Protein AF-A0A1Q8G381-F1 (afdb_monomer)

Structure (mmCIF, N/CA/C/O backbone):
data_AF-A0A1Q8G381-F1
#
_entry.id   AF-A0A1Q8G381-F1
#
loop_
_atom_site.group_PDB
_atom_site.id
_atom_site.type_symbol
_atom_site.label_atom_id
_atom_site.label_alt_id
_atom_site.label_comp_id
_atom_site.label_asym_id
_atom_site.label_entity_id
_atom_site.label_seq_id
_atom_site.pdbx_PDB_ins_code
_atom_site.Cartn_x
_atom_site.Cartn_y
_atom_site.Cartn_z
_atom_site.occupancy
_atom_site.B_iso_or_equiv
_atom_site.auth_seq_id
_atom_site.auth_comp_id
_atom_site.auth_asym_id
_atom_site.auth_atom_id
_atom_site.pdbx_PDB_model_num
ATOM 1 N N . MET A 1 1 ? 2.054 8.868 -18.296 1.00 63.72 1 MET A N 1
ATOM 2 C CA . MET A 1 1 ? 3.082 8.962 -17.236 1.00 63.72 1 MET A CA 1
ATOM 3 C C . MET A 1 1 ? 4.187 7.980 -17.575 1.00 63.72 1 MET A C 1
ATOM 5 O O . MET A 1 1 ? 3.873 6.819 -17.817 1.00 63.72 1 MET A O 1
ATOM 9 N N . ASP A 1 2 ? 5.428 8.454 -17.647 1.00 93.00 2 ASP A N 1
ATOM 10 C CA . ASP A 1 2 ? 6.595 7.631 -17.982 1.00 93.00 2 ASP A CA 1
ATOM 11 C C . ASP A 1 2 ? 6.849 6.513 -16.942 1.00 93.00 2 ASP A C 1
ATOM 13 O O . ASP A 1 2 ? 6.493 6.656 -15.768 1.00 93.00 2 ASP A O 1
ATOM 17 N N . GLN A 1 3 ? 7.413 5.376 -17.368 1.00 94.06 3 GLN A N 1
ATOM 18 C CA . GLN A 1 3 ? 7.635 4.212 -16.500 1.00 94.06 3 GLN A CA 1
ATOM 19 C C . GLN A 1 3 ? 8.670 4.496 -15.411 1.00 94.06 3 GLN A C 1
ATOM 21 O O . GLN A 1 3 ? 8.472 4.056 -14.276 1.00 94.06 3 GLN A O 1
ATOM 26 N N . ILE A 1 4 ? 9.713 5.271 -15.724 1.00 93.81 4 ILE A N 1
ATOM 27 C CA . ILE A 1 4 ? 10.730 5.681 -14.748 1.00 93.81 4 ILE A CA 1
ATOM 28 C C . ILE A 1 4 ? 10.059 6.517 -13.658 1.00 93.81 4 ILE A C 1
ATOM 30 O O . ILE A 1 4 ? 10.207 6.227 -12.470 1.00 93.81 4 ILE A O 1
ATOM 34 N N . LEU A 1 5 ? 9.223 7.481 -14.059 1.00 95.50 5 LEU A N 1
ATOM 35 C CA . LEU A 1 5 ? 8.479 8.316 -13.119 1.00 95.50 5 LEU A CA 1
ATOM 36 C C . LEU A 1 5 ? 7.521 7.493 -12.240 1.00 95.50 5 LEU A C 1
ATOM 38 O O . LEU A 1 5 ? 7.465 7.716 -11.033 1.00 95.50 5 LEU A O 1
ATOM 42 N N . LYS A 1 6 ? 6.797 6.513 -12.801 1.00 95.88 6 LYS A N 1
ATOM 43 C CA . LYS A 1 6 ? 5.930 5.616 -12.009 1.00 95.88 6 LYS A CA 1
ATOM 44 C C . LYS A 1 6 ? 6.727 4.822 -10.976 1.00 95.88 6 LYS A C 1
ATOM 46 O O . LYS A 1 6 ? 6.345 4.788 -9.808 1.00 95.88 6 LYS A O 1
ATOM 51 N N . ASN A 1 7 ? 7.838 4.214 -11.392 1.00 95.94 7 ASN A N 1
ATOM 52 C CA . ASN A 1 7 ? 8.712 3.452 -10.499 1.00 95.94 7 ASN A CA 1
ATOM 53 C C . ASN A 1 7 ? 9.250 4.340 -9.373 1.00 95.94 7 ASN A C 1
ATOM 55 O O . ASN A 1 7 ? 9.208 3.950 -8.207 1.00 95.94 7 ASN A O 1
ATOM 59 N N . GLN A 1 8 ? 9.701 5.550 -9.709 1.00 95.81 8 GLN A N 1
ATOM 60 C CA . GLN A 1 8 ? 10.179 6.523 -8.734 1.00 95.81 8 GLN A CA 1
ATOM 61 C C . GLN A 1 8 ? 9.092 6.875 -7.710 1.00 95.81 8 GLN A C 1
ATOM 63 O O . GLN A 1 8 ? 9.317 6.723 -6.510 1.00 95.81 8 GLN A O 1
ATOM 68 N N . ARG A 1 9 ? 7.899 7.280 -8.166 1.00 96.69 9 ARG A N 1
ATOM 69 C CA . ARG A 1 9 ? 6.793 7.663 -7.272 1.00 96.69 9 ARG A CA 1
ATOM 70 C C . ARG A 1 9 ? 6.339 6.518 -6.379 1.00 96.69 9 ARG A C 1
ATOM 72 O O . ARG A 1 9 ? 6.123 6.727 -5.190 1.00 96.69 9 ARG A O 1
ATOM 79 N N . PHE A 1 10 ? 6.253 5.307 -6.925 1.00 96.81 10 PHE A N 1
ATOM 80 C CA . PHE A 1 10 ? 5.933 4.122 -6.138 1.00 96.81 10 PHE A CA 1
ATOM 81 C C . PHE A 1 10 ? 6.981 3.876 -5.041 1.00 96.81 10 PHE A C 1
ATOM 83 O O . PHE A 1 10 ? 6.625 3.732 -3.874 1.00 96.81 10 PHE A O 1
ATOM 90 N N . ARG A 1 11 ? 8.277 3.884 -5.387 1.00 96.19 11 ARG A N 1
ATOM 91 C CA . ARG A 1 11 ? 9.374 3.674 -4.424 1.00 96.19 11 ARG A CA 1
ATOM 92 C C . ARG A 1 11 ? 9.390 4.738 -3.324 1.00 96.19 11 ARG A C 1
ATOM 94 O O . ARG A 1 11 ? 9.593 4.388 -2.166 1.00 96.19 11 ARG A O 1
ATOM 101 N N . GLU A 1 12 ? 9.173 6.008 -3.664 1.00 96.38 12 GLU A N 1
ATOM 102 C CA . GLU A 1 12 ? 9.100 7.116 -2.698 1.00 96.38 12 GLU A CA 1
ATOM 103 C C . GLU A 1 12 ? 7.989 6.887 -1.663 1.00 96.38 12 GLU A C 1
ATOM 105 O O . GLU A 1 12 ? 8.247 6.945 -0.458 1.00 96.38 12 GLU A O 1
ATOM 110 N N . SER A 1 13 ? 6.773 6.565 -2.116 1.00 96.50 13 SER A N 1
ATOM 111 C CA . SER A 1 13 ? 5.643 6.305 -1.219 1.00 96.50 13 SER A CA 1
ATOM 112 C C . SER A 1 13 ? 5.855 5.062 -0.361 1.00 96.50 13 SER A C 1
ATO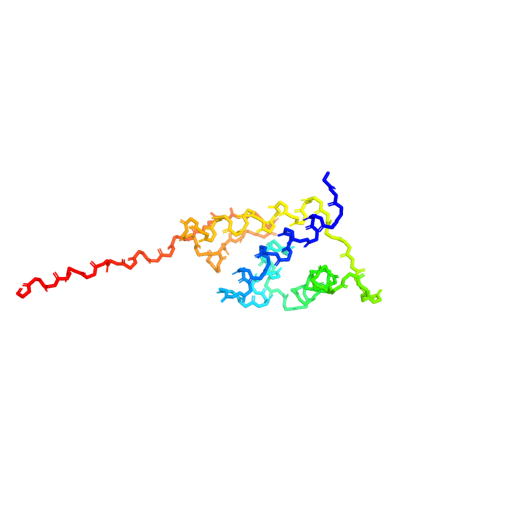M 114 O O . SER A 1 13 ? 5.628 5.105 0.847 1.00 96.50 13 SER A O 1
ATOM 116 N N . MET A 1 14 ? 6.346 3.973 -0.953 1.00 95.50 14 MET A N 1
ATOM 117 C CA . MET A 1 14 ? 6.595 2.729 -0.223 1.00 95.50 14 MET A CA 1
ATOM 118 C C . MET A 1 14 ? 7.696 2.881 0.827 1.00 95.50 14 MET A C 1
ATOM 120 O O . MET A 1 14 ? 7.519 2.407 1.942 1.00 95.50 14 MET A O 1
ATOM 124 N N . ARG A 1 15 ? 8.785 3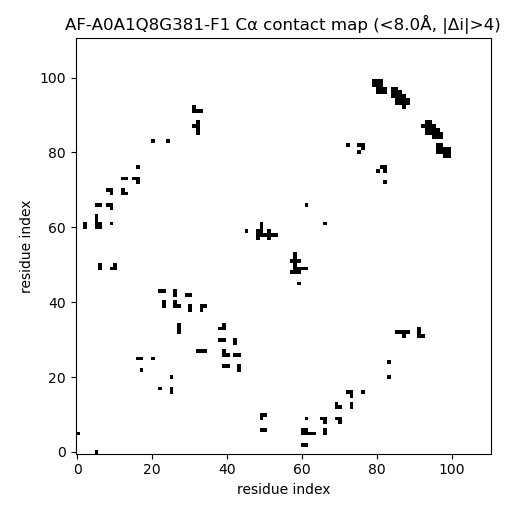.608 0.531 1.00 94.38 15 ARG A N 1
ATOM 125 C CA . ARG A 1 15 ? 9.839 3.902 1.521 1.00 94.38 15 ARG A CA 1
ATOM 126 C C . ARG A 1 15 ? 9.302 4.682 2.716 1.00 94.38 15 ARG A C 1
ATOM 128 O O . ARG A 1 15 ? 9.657 4.364 3.844 1.00 94.38 15 ARG A O 1
ATOM 135 N N . ALA A 1 16 ? 8.449 5.679 2.481 1.00 93.50 16 ALA A N 1
ATOM 136 C CA . ALA A 1 16 ? 7.832 6.438 3.568 1.00 93.50 16 ALA A CA 1
ATOM 137 C C . ALA A 1 16 ? 6.926 5.554 4.445 1.00 93.50 16 ALA A C 1
ATOM 139 O O . ALA A 1 16 ? 6.914 5.695 5.664 1.00 93.50 16 ALA A O 1
ATOM 140 N N . LEU A 1 17 ? 6.193 4.619 3.834 1.00 94.25 17 LEU A N 1
ATOM 141 C CA . LEU A 1 17 ? 5.325 3.684 4.553 1.00 94.25 17 LEU A CA 1
ATOM 142 C C . LEU A 1 17 ? 6.127 2.619 5.318 1.00 94.25 17 LEU A C 1
ATOM 144 O O . LEU A 1 17 ? 5.838 2.383 6.487 1.00 94.25 17 LEU A O 1
ATOM 148 N N . ASP A 1 18 ? 7.163 2.035 4.712 1.00 92.44 18 ASP A N 1
ATOM 149 C CA . ASP A 1 18 ? 8.033 1.028 5.344 1.00 92.44 18 ASP A CA 1
ATOM 150 C C . ASP A 1 18 ? 8.849 1.605 6.526 1.00 92.44 18 ASP A C 1
ATOM 152 O O . ASP A 1 18 ? 9.307 0.853 7.383 1.00 92.44 18 ASP A O 1
ATOM 156 N N . GLN A 1 19 ? 9.028 2.931 6.610 1.00 92.12 19 GLN A N 1
ATOM 157 C CA . GLN A 1 19 ? 9.622 3.589 7.787 1.00 92.12 19 GLN A CA 1
ATOM 158 C C . GLN A 1 19 ? 8.679 3.623 8.996 1.00 92.12 19 GLN A C 1
ATOM 160 O O . GLN A 1 19 ? 9.143 3.673 10.134 1.00 92.12 19 GLN A O 1
ATOM 165 N N . ALA A 1 20 ? 7.367 3.632 8.757 1.00 90.75 20 ALA A N 1
ATOM 166 C CA . ALA A 1 20 ? 6.352 3.763 9.799 1.00 90.75 20 ALA A CA 1
ATOM 167 C C . ALA A 1 20 ? 5.670 2.434 10.148 1.00 90.75 20 ALA A C 1
ATOM 169 O O . ALA A 1 20 ? 5.137 2.291 11.247 1.00 90.75 20 ALA A O 1
ATOM 170 N N . TYR A 1 21 ? 5.672 1.473 9.225 1.00 93.31 21 TYR A N 1
ATOM 171 C CA . TYR A 1 21 ? 4.907 0.239 9.336 1.00 93.31 21 TYR A CA 1
ATOM 172 C C . TYR A 1 21 ? 5.751 -0.978 8.999 1.00 93.31 21 TYR A C 1
ATOM 174 O O . TYR A 1 21 ? 6.673 -0.930 8.187 1.00 93.31 21 TYR A O 1
ATOM 182 N N . SER A 1 22 ? 5.397 -2.110 9.610 1.00 90.56 22 SER A N 1
ATOM 183 C CA . SER A 1 22 ? 6.084 -3.354 9.307 1.00 90.56 22 SER A CA 1
ATOM 184 C C . SER A 1 22 ? 5.801 -3.803 7.866 1.00 90.56 22 SER A C 1
ATOM 186 O O . SER A 1 22 ? 4.703 -3.604 7.338 1.00 90.56 22 SER A O 1
ATOM 188 N N . PRO A 1 23 ? 6.744 -4.534 7.260 1.00 86.31 23 PRO A N 1
ATOM 189 C CA . PRO A 1 23 ? 6.547 -5.249 6.014 1.00 86.31 23 PRO A CA 1
ATOM 190 C C . PRO A 1 23 ? 5.217 -6.009 5.843 1.00 86.31 23 PRO A C 1
ATOM 192 O O . PRO A 1 23 ? 4.629 -6.040 4.756 1.00 86.31 23 PRO A O 1
ATOM 195 N N . PHE A 1 24 ? 4.754 -6.672 6.900 1.00 86.31 24 PHE A N 1
ATOM 196 C CA . PHE A 1 24 ? 3.519 -7.452 6.853 1.00 86.31 24 PHE A CA 1
ATOM 197 C C . PHE A 1 24 ? 2.279 -6.570 6.919 1.00 86.31 24 PHE A C 1
ATOM 199 O O . PHE A 1 24 ? 1.267 -6.922 6.318 1.00 86.31 24 PHE A O 1
ATOM 206 N N . GLU A 1 25 ? 2.380 -5.425 7.586 1.00 89.75 25 GLU A N 1
ATOM 207 C CA . GLU A 1 25 ? 1.297 -4.453 7.681 1.00 89.75 25 GLU A CA 1
ATOM 208 C C . GLU A 1 25 ? 1.050 -3.783 6.332 1.00 89.75 25 GLU A C 1
ATOM 210 O O . GLU A 1 25 ? -0.068 -3.761 5.832 1.00 89.75 25 GLU A O 1
ATOM 215 N N . VAL A 1 26 ? 2.124 -3.379 5.654 1.00 89.44 26 VAL A N 1
ATOM 216 C CA . VAL A 1 26 ? 2.031 -2.859 4.289 1.00 89.44 26 VAL A CA 1
ATOM 217 C C . VAL A 1 26 ? 1.370 -3.883 3.360 1.00 89.44 26 VAL A C 1
ATOM 219 O O . VAL A 1 26 ? 0.473 -3.542 2.595 1.00 89.44 26 VAL A O 1
ATOM 222 N N . ALA A 1 27 ? 1.760 -5.160 3.444 1.00 89.12 27 ALA A N 1
ATOM 223 C CA . ALA A 1 27 ? 1.173 -6.215 2.615 1.00 89.12 27 ALA A CA 1
ATOM 224 C C . ALA A 1 27 ? -0.311 -6.483 2.927 1.00 89.12 27 ALA A C 1
ATOM 226 O O . ALA A 1 27 ? -1.054 -6.843 2.014 1.00 89.12 27 ALA A O 1
ATOM 227 N N . ARG A 1 28 ? -0.742 -6.298 4.182 1.00 90.81 28 ARG A N 1
ATOM 228 C CA . ARG A 1 28 ? -2.139 -6.465 4.612 1.00 90.81 28 ARG A CA 1
ATOM 229 C C . ARG A 1 28 ? -3.069 -5.512 3.863 1.00 90.81 28 ARG A C 1
ATOM 231 O O . ARG A 1 28 ? -4.112 -5.952 3.388 1.00 90.81 28 ARG A O 1
ATOM 238 N N . TRP A 1 29 ? -2.688 -4.247 3.679 1.00 90.56 29 TRP A N 1
ATOM 239 C CA . TRP A 1 29 ? -3.539 -3.267 2.983 1.00 90.56 29 TRP A CA 1
ATOM 240 C C . TRP A 1 29 ? -3.772 -3.637 1.515 1.00 90.56 29 TRP A C 1
ATOM 242 O O . TRP A 1 29 ? -4.883 -3.528 1.007 1.00 90.56 29 TRP A O 1
ATOM 252 N N . PHE A 1 30 ? -2.737 -4.150 0.843 1.00 87.31 30 PHE A N 1
ATOM 253 C CA . PHE A 1 30 ? -2.833 -4.627 -0.543 1.00 87.31 30 PHE A CA 1
ATOM 254 C C . PHE A 1 30 ? -3.453 -6.027 -0.666 1.00 87.31 30 PHE A C 1
ATOM 256 O O . PHE A 1 30 ? -3.634 -6.520 -1.777 1.00 87.31 30 PHE A O 1
ATOM 263 N N . CYS A 1 31 ? -3.770 -6.668 0.460 1.00 89.75 31 CYS A N 1
ATOM 264 C CA . CYS A 1 31 ? -4.483 -7.938 0.540 1.00 89.75 31 CYS A CA 1
ATOM 265 C C . CYS A 1 31 ? -5.845 -7.775 1.234 1.00 89.75 31 CYS A C 1
ATOM 267 O O . CYS A 1 31 ? -6.351 -8.733 1.809 1.00 89.75 31 CYS A O 1
ATOM 269 N N . LEU A 1 32 ? -6.412 -6.562 1.202 1.00 89.19 32 LEU A N 1
ATOM 270 C CA . LEU A 1 32 ? -7.750 -6.246 1.712 1.00 89.19 32 LEU A CA 1
ATOM 271 C C . LEU A 1 32 ? -7.980 -6.647 3.180 1.00 89.19 32 LEU A C 1
ATOM 273 O O . LEU A 1 32 ? -9.058 -7.098 3.545 1.00 89.19 32 LEU A O 1
ATOM 277 N N . GLY A 1 33 ? -6.958 -6.506 4.026 1.00 86.81 33 GLY A N 1
ATOM 278 C CA . GLY A 1 33 ? -7.078 -6.819 5.451 1.00 86.81 33 GLY A CA 1
ATOM 279 C C . GLY A 1 33 ? -6.777 -8.268 5.827 1.00 86.81 33 GLY A C 1
ATOM 280 O O . GLY A 1 33 ? -6.775 -8.572 7.014 1.00 86.81 33 GLY A O 1
ATOM 281 N N . GLU A 1 34 ? -6.460 -9.135 4.861 1.00 86.88 34 GLU A N 1
ATOM 282 C CA . GLU A 1 34 ? -6.174 -10.553 5.102 1.00 86.88 34 GLU A CA 1
ATOM 283 C C . GLU A 1 34 ? -5.079 -10.769 6.166 1.00 8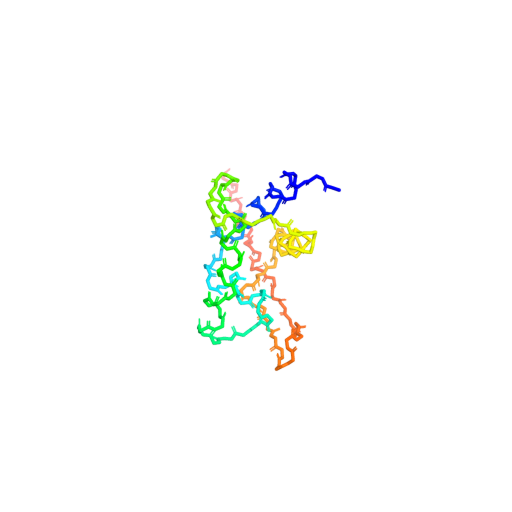6.88 34 GLU A C 1
ATOM 285 O O . GLU A 1 34 ? -3.934 -10.312 6.037 1.00 86.88 34 GLU A O 1
ATOM 290 N N . GLU A 1 35 ? -5.429 -11.526 7.206 1.00 83.62 35 GLU A N 1
ATOM 291 C CA . GLU A 1 35 ? -4.568 -11.834 8.351 1.00 83.62 35 GLU A CA 1
ATOM 292 C C . GLU A 1 35 ? -3.668 -13.050 8.091 1.00 83.62 35 GLU A C 1
ATOM 294 O O . GLU A 1 35 ? -2.610 -13.199 8.717 1.00 83.62 35 GLU A O 1
ATOM 299 N N . SER A 1 36 ? -4.017 -13.907 7.126 1.00 88.75 36 SER A N 1
ATOM 300 C CA . SER A 1 36 ? -3.227 -15.078 6.758 1.00 88.75 36 SER A CA 1
ATOM 301 C C . SER A 1 36 ? -1.797 -14.693 6.389 1.00 88.75 36 SER A C 1
ATOM 303 O O . SER A 1 36 ? -1.510 -14.050 5.373 1.00 88.75 36 SER A O 1
ATOM 305 N N . THR A 1 37 ? -0.848 -15.155 7.205 1.00 85.62 37 THR A N 1
ATOM 306 C CA . THR A 1 37 ? 0.588 -14.955 6.982 1.00 85.62 37 THR A CA 1
ATOM 307 C C . THR A 1 37 ? 1.025 -15.455 5.603 1.00 85.62 37 THR A C 1
ATOM 309 O O . THR A 1 37 ? 1.899 -14.858 4.973 1.00 85.62 37 THR A O 1
ATOM 312 N N . VAL A 1 38 ? 0.411 -16.533 5.103 1.00 88.75 38 VAL A N 1
ATOM 313 C CA . VAL A 1 38 ? 0.717 -17.093 3.778 1.00 88.75 38 VAL A CA 1
ATOM 314 C C . VAL A 1 38 ? 0.321 -16.114 2.675 1.00 88.75 38 VAL A C 1
ATOM 316 O O . VAL A 1 38 ? 1.119 -15.858 1.771 1.00 88.75 38 VAL A O 1
ATOM 319 N N . MET A 1 39 ? -0.872 -15.528 2.768 1.00 87.19 39 MET A N 1
ATOM 320 C CA . MET A 1 39 ? -1.367 -14.568 1.782 1.00 87.19 39 MET A CA 1
ATOM 321 C C . MET A 1 39 ? -0.565 -13.269 1.819 1.00 87.19 3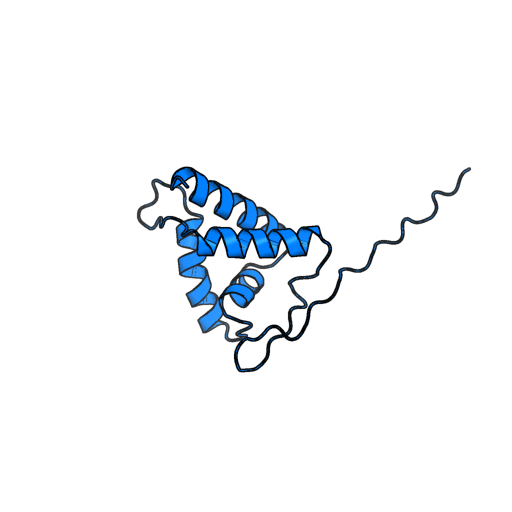9 MET A C 1
ATOM 323 O O . MET A 1 39 ? -0.073 -12.832 0.779 1.00 87.19 39 MET A O 1
ATOM 327 N N . ARG A 1 40 ? -0.280 -12.727 3.010 1.00 88.19 40 ARG A N 1
ATOM 328 C CA . ARG A 1 40 ? 0.569 -11.530 3.158 1.00 88.19 40 ARG A CA 1
ATOM 329 C C . ARG A 1 40 ? 1.968 -11.725 2.564 1.00 88.19 40 ARG A C 1
ATOM 331 O O . ARG A 1 40 ? 2.482 -10.835 1.883 1.00 88.19 40 ARG A O 1
ATOM 338 N N . ARG A 1 41 ? 2.577 -12.906 2.741 1.00 87.50 41 ARG A N 1
ATOM 339 C CA . ARG A 1 41 ? 3.862 -13.252 2.096 1.00 87.50 41 ARG A CA 1
ATOM 340 C C . ARG A 1 41 ? 3.751 -13.278 0.572 1.00 87.50 41 ARG A C 1
ATOM 342 O O . ARG A 1 41 ? 4.631 -12.744 -0.103 1.00 87.50 41 ARG A O 1
ATOM 349 N N . ARG A 1 42 ? 2.680 -13.868 0.029 1.00 88.81 42 ARG A N 1
ATOM 350 C CA . ARG A 1 42 ? 2.431 -13.914 -1.422 1.00 88.81 42 ARG A CA 1
ATOM 351 C C . ARG A 1 42 ? 2.252 -12.514 -2.005 1.00 88.81 42 ARG A C 1
ATOM 353 O O . ARG A 1 42 ? 2.889 -12.215 -3.009 1.00 88.81 42 ARG A O 1
ATOM 360 N N . THR A 1 43 ? 1.487 -11.646 -1.345 1.00 89.38 43 THR A N 1
ATOM 361 C CA . THR A 1 43 ? 1.259 -10.251 -1.764 1.00 89.38 43 THR A CA 1
ATOM 362 C C . THR A 1 43 ? 2.534 -9.411 -1.714 1.00 89.38 43 THR A C 1
ATOM 364 O O . THR A 1 43 ? 2.756 -8.547 -2.564 1.00 89.38 43 THR A O 1
ATOM 367 N N . ARG A 1 44 ? 3.442 -9.700 -0.775 1.00 90.06 44 ARG A N 1
ATOM 368 C CA . ARG A 1 44 ? 4.705 -8.965 -0.665 1.00 90.06 44 ARG A CA 1
ATOM 369 C C . ARG A 1 44 ? 5.670 -9.222 -1.824 1.00 90.06 44 ARG A C 1
ATOM 371 O O . ARG A 1 44 ? 6.423 -8.325 -2.188 1.00 90.06 44 ARG A O 1
ATOM 378 N N . GLY A 1 45 ? 5.636 -10.402 -2.444 1.00 91.94 45 GLY A N 1
ATOM 379 C CA . GLY A 1 45 ? 6.496 -10.727 -3.589 1.00 91.94 45 GLY A CA 1
ATOM 380 C C . GLY A 1 45 ? 6.360 -9.728 -4.753 1.00 91.94 45 GLY A C 1
ATOM 381 O O . GLY A 1 45 ? 7.357 -9.117 -5.143 1.00 91.94 45 GLY A O 1
ATOM 382 N N . PRO A 1 46 ? 5.145 -9.512 -5.292 1.00 92.25 46 PRO A N 1
ATOM 383 C CA . PRO A 1 46 ? 4.879 -8.500 -6.313 1.00 92.25 46 PRO A CA 1
ATOM 384 C C . PRO A 1 46 ? 5.263 -7.073 -5.910 1.00 92.25 46 PRO A C 1
ATOM 386 O O . PRO A 1 46 ? 5.752 -6.330 -6.759 1.00 92.25 46 PRO A O 1
ATOM 389 N N . ILE A 1 47 ? 5.076 -6.692 -4.640 1.00 93.00 47 ILE A N 1
ATOM 390 C CA . ILE A 1 47 ? 5.497 -5.379 -4.123 1.00 93.00 47 ILE A CA 1
ATOM 391 C C . ILE A 1 47 ? 7.024 -5.260 -4.192 1.00 93.00 47 ILE A C 1
ATOM 393 O O . ILE A 1 47 ? 7.544 -4.331 -4.805 1.00 93.00 47 ILE A O 1
ATOM 397 N N . ASN A 1 48 ? 7.750 -6.240 -3.649 1.00 93.75 48 ASN A N 1
ATOM 398 C CA . ASN A 1 48 ? 9.213 -6.236 -3.613 1.00 93.75 48 ASN A CA 1
ATOM 399 C C . ASN A 1 48 ? 9.835 -6.162 -5.014 1.00 93.75 48 ASN A C 1
ATOM 401 O O . ASN A 1 48 ? 10.787 -5.415 -5.221 1.00 93.75 48 ASN A O 1
ATOM 405 N N . ARG A 1 49 ? 9.264 -6.869 -5.998 1.00 95.56 49 ARG A N 1
ATOM 406 C CA . ARG A 1 49 ? 9.744 -6.830 -7.392 1.00 95.56 49 ARG A CA 1
ATOM 407 C C . ARG A 1 49 ? 9.695 -5.432 -8.015 1.00 95.56 49 ARG A C 1
ATOM 409 O O . ARG A 1 49 ? 10.497 -5.140 -8.896 1.00 95.56 49 ARG A O 1
ATOM 416 N N . LYS A 1 50 ? 8.795 -4.563 -7.545 1.00 95.06 50 LYS A N 1
ATOM 417 C CA . LYS A 1 50 ? 8.691 -3.156 -7.974 1.00 95.06 50 LYS A CA 1
ATOM 418 C C . LYS A 1 50 ? 9.663 -2.234 -7.239 1.00 95.06 50 LYS A C 1
ATOM 420 O O . LYS A 1 50 ? 9.982 -1.149 -7.723 1.00 95.06 50 LYS A O 1
ATOM 425 N N . LEU A 1 51 ? 10.153 -2.669 -6.080 1.00 94.31 51 LEU A N 1
ATOM 426 C CA . LEU A 1 51 ? 11.127 -1.933 -5.276 1.00 94.31 51 LEU A CA 1
ATOM 427 C C . LEU A 1 51 ? 12.574 -2.206 -5.694 1.00 94.31 51 LEU A C 1
ATOM 429 O O . LEU A 1 51 ? 13.435 -1.376 -5.411 1.00 94.31 51 LEU A O 1
ATOM 433 N N . TYR A 1 52 ? 12.841 -3.315 -6.390 1.00 94.06 52 TYR A N 1
ATOM 434 C CA . TYR A 1 52 ? 14.161 -3.596 -6.956 1.00 94.06 52 TYR A CA 1
ATOM 435 C C . TYR A 1 52 ? 14.618 -2.504 -7.920 1.00 94.06 52 TYR A C 1
ATOM 437 O O . TYR A 1 52 ? 13.793 -1.869 -8.586 1.00 94.06 52 TYR A O 1
ATOM 445 N N . GLU A 1 53 ? 15.935 -2.325 -8.011 1.00 91.56 53 GLU A N 1
ATOM 446 C CA . GLU A 1 53 ? 16.580 -1.463 -9.001 1.00 91.56 53 GLU A CA 1
ATOM 447 C C . GLU A 1 53 ? 16.199 -1.881 -10.425 1.00 91.56 53 GLU A C 1
ATOM 449 O O . GLU A 1 53 ? 15.954 -3.060 -10.690 1.00 91.56 53 GLU A O 1
ATOM 454 N N . ASP A 1 54 ? 16.152 -0.918 -11.348 1.00 87.88 54 ASP A N 1
ATOM 455 C CA . ASP A 1 54 ? 15.615 -1.139 -12.697 1.00 87.88 54 ASP A CA 1
ATOM 456 C C . ASP A 1 54 ? 16.425 -2.177 -13.510 1.00 87.88 54 ASP A C 1
ATOM 458 O O . ASP A 1 54 ? 15.880 -2.805 -14.414 1.00 87.88 54 ASP A O 1
ATOM 462 N N . GLY A 1 55 ? 17.695 -2.423 -13.157 1.00 89.25 55 GLY A N 1
ATOM 463 C CA . GLY A 1 55 ? 18.550 -3.446 -13.778 1.00 89.25 55 GLY A CA 1
ATOM 464 C C . GLY A 1 55 ? 18.426 -4.861 -13.192 1.00 89.25 55 GLY A C 1
ATOM 465 O O . GLY A 1 55 ? 19.062 -5.790 -13.689 1.00 89.25 55 GLY A O 1
ATOM 466 N N . HIS A 1 56 ? 17.641 -5.062 -12.131 1.00 94.94 56 HIS A N 1
ATOM 467 C CA . HIS A 1 56 ? 17.516 -6.372 -11.490 1.00 94.94 56 HIS A CA 1
ATOM 468 C C . HIS A 1 56 ? 16.679 -7.340 -12.348 1.00 94.94 56 HIS A C 1
ATOM 470 O O . HIS A 1 56 ? 15.602 -6.982 -12.820 1.00 94.94 56 HIS A O 1
ATOM 476 N N . LYS A 1 57 ? 17.102 -8.607 -12.484 1.00 94.75 57 LYS A N 1
ATOM 477 C CA . LYS A 1 57 ? 16.427 -9.619 -13.338 1.00 94.75 57 LYS A CA 1
ATOM 478 C C . LYS A 1 57 ? 14.932 -9.808 -13.029 1.00 94.75 57 LYS A C 1
ATOM 480 O O . LYS A 1 57 ? 14.110 -10.037 -13.914 1.00 94.75 57 LYS A O 1
ATOM 485 N N . ASP A 1 58 ? 14.584 -9.690 -11.750 1.00 94.69 58 ASP A N 1
ATOM 486 C CA . ASP A 1 58 ? 13.215 -9.852 -11.253 1.00 94.69 58 ASP A CA 1
ATOM 487 C C . ASP A 1 58 ? 12.467 -8.520 -11.109 1.00 94.69 58 ASP A C 1
ATOM 489 O O . ASP A 1 58 ? 11.358 -8.504 -10.570 1.00 94.69 58 ASP A O 1
ATOM 493 N N . HIS A 1 59 ? 13.052 -7.404 -11.566 1.00 95.56 59 HIS A N 1
ATOM 494 C CA . HIS A 1 59 ? 12.396 -6.102 -11.540 1.00 95.56 59 HIS A CA 1
ATOM 495 C C . HIS A 1 59 ? 11.084 -6.150 -12.331 1.00 95.56 59 HIS A C 1
ATOM 497 O O . HIS A 1 59 ? 10.969 -6.777 -13.393 1.00 95.56 59 HIS A O 1
ATOM 503 N N . ARG A 1 60 ? 10.062 -5.491 -11.792 1.00 95.81 60 ARG A N 1
ATOM 504 C CA . ARG A 1 60 ? 8.775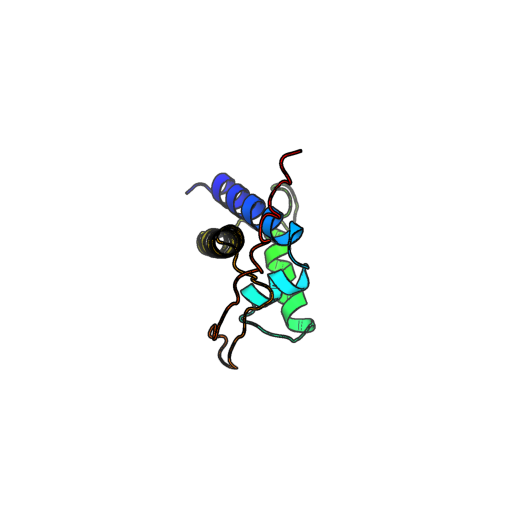 -5.281 -12.453 1.00 95.81 60 ARG A CA 1
ATOM 505 C C . ARG 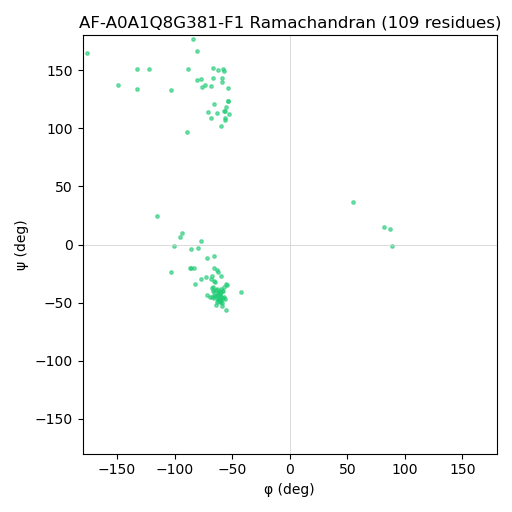A 1 60 ? 8.383 -3.820 -12.304 1.00 95.81 60 ARG A C 1
ATOM 507 O O . ARG A 1 60 ? 8.444 -3.279 -11.209 1.00 95.81 60 ARG A O 1
ATOM 514 N N . GLY A 1 61 ? 7.943 -3.199 -13.394 1.00 95.56 61 GLY A N 1
ATOM 515 C CA . GLY A 1 61 ? 7.494 -1.812 -13.358 1.00 95.56 61 GLY A CA 1
ATOM 516 C C . GLY A 1 61 ? 6.214 -1.636 -12.537 1.00 95.56 61 GLY A C 1
ATOM 517 O O . GLY A 1 61 ? 5.313 -2.477 -12.583 1.00 95.56 61 GLY A O 1
ATOM 518 N N . ALA A 1 62 ? 6.113 -0.523 -11.812 1.00 96.25 62 ALA A N 1
ATOM 519 C CA . ALA A 1 62 ? 4.878 -0.125 -11.150 1.00 96.25 62 ALA A CA 1
ATOM 520 C C . ALA A 1 62 ? 3.807 0.259 -12.186 1.00 96.25 62 ALA A C 1
ATOM 522 O O . ALA A 1 62 ? 4.067 0.971 -13.169 1.00 96.25 62 ALA A O 1
ATOM 523 N N . THR A 1 63 ? 2.584 -0.207 -11.959 1.00 95.94 63 THR A N 1
ATOM 524 C CA . THR A 1 63 ? 1.401 0.216 -12.714 1.00 95.94 63 THR A CA 1
ATOM 525 C C . THR A 1 63 ? 0.883 1.554 -12.186 1.00 95.94 63 THR A C 1
ATOM 527 O O . THR A 1 63 ? 1.263 2.003 -11.107 1.00 95.94 63 THR A O 1
ATOM 530 N N . THR A 1 64 ? -0.014 2.204 -12.930 1.00 96.19 64 THR A N 1
ATOM 531 C CA . THR A 1 64 ? -0.668 3.432 -12.450 1.00 96.19 64 THR A CA 1
ATOM 532 C C . THR A 1 64 ? -1.446 3.190 -11.155 1.00 96.19 64 THR A C 1
ATOM 534 O O . THR A 1 64 ? -1.383 4.016 -10.249 1.00 96.19 64 THR A O 1
ATOM 537 N N . ASN A 1 65 ? -2.111 2.038 -11.028 1.00 94.62 65 ASN A N 1
ATOM 538 C CA . ASN A 1 65 ? -2.864 1.691 -9.823 1.00 94.62 65 ASN A CA 1
ATOM 539 C C . ASN A 1 65 ? -1.945 1.494 -8.616 1.00 94.62 65 ASN A C 1
ATOM 541 O O . ASN A 1 65 ? -2.261 1.979 -7.537 1.00 94.62 65 ASN A O 1
ATOM 545 N N . ASP A 1 66 ? -0.782 0.865 -8.802 1.00 94.75 66 ASP A N 1
ATOM 546 C CA . ASP A 1 66 ? 0.203 0.718 -7.724 1.00 94.75 66 ASP 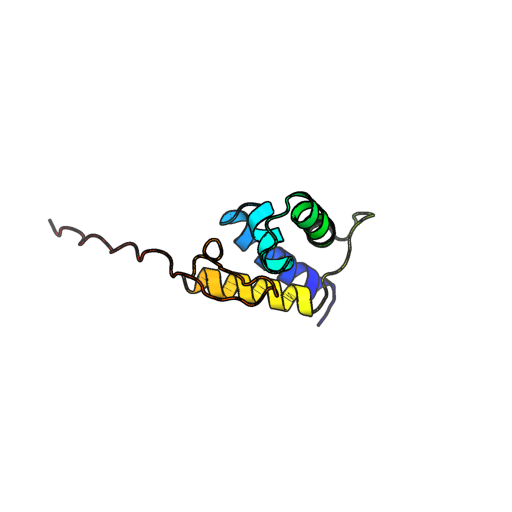A CA 1
ATOM 547 C C . ASP A 1 66 ? 0.629 2.077 -7.164 1.00 94.75 66 ASP A C 1
ATOM 549 O O . ASP A 1 66 ? 0.670 2.271 -5.949 1.00 94.75 66 ASP A O 1
ATOM 553 N N . VAL A 1 67 ? 0.925 3.022 -8.062 1.00 96.25 67 VAL A N 1
ATOM 554 C CA . VAL A 1 67 ? 1.325 4.384 -7.696 1.00 96.25 67 VAL A CA 1
ATOM 555 C C . VAL A 1 67 ? 0.192 5.087 -6.954 1.00 96.25 67 VAL A C 1
ATOM 557 O O . VAL A 1 67 ? 0.425 5.620 -5.873 1.00 96.25 67 VAL A O 1
ATOM 560 N N . LEU A 1 68 ? -1.031 5.046 -7.492 1.00 95.88 68 LEU A N 1
ATOM 561 C CA . LEU A 1 68 ? -2.196 5.678 -6.870 1.00 95.88 68 LEU A CA 1
ATOM 562 C C . LEU A 1 68 ? -2.468 5.112 -5.473 1.00 95.88 68 LEU A C 1
ATOM 564 O O . LEU A 1 68 ? -2.601 5.880 -4.523 1.00 95.88 68 LEU A O 1
ATOM 568 N N . CYS A 1 69 ? -2.499 3.788 -5.319 1.00 94.12 69 CYS A N 1
ATOM 569 C CA . CYS A 1 69 ? -2.739 3.151 -4.027 1.00 94.12 69 CYS A CA 1
ATOM 570 C C . CYS A 1 69 ? -1.640 3.497 -3.012 1.00 94.12 69 CYS A C 1
ATOM 572 O O . CYS A 1 69 ? -1.957 3.910 -1.897 1.00 94.12 69 CYS A O 1
ATOM 574 N N . ALA A 1 70 ? -0.360 3.399 -3.387 1.00 95.50 70 ALA A N 1
ATOM 575 C CA . ALA A 1 70 ? 0.745 3.736 -2.487 1.00 95.50 70 ALA A CA 1
ATOM 576 C C . ALA A 1 70 ? 0.717 5.217 -2.065 1.00 95.50 70 ALA A C 1
ATOM 578 O O . ALA A 1 70 ? 0.897 5.531 -0.887 1.00 95.50 70 ALA A O 1
ATOM 579 N N . GLN A 1 71 ? 0.431 6.128 -3.001 1.00 96.56 71 GLN A N 1
ATOM 580 C CA . GLN A 1 71 ? 0.327 7.560 -2.717 1.00 96.56 71 GLN A CA 1
ATOM 581 C C . GLN A 1 71 ? -0.881 7.900 -1.842 1.00 96.56 71 GLN A C 1
ATOM 583 O O . GLN A 1 71 ? -0.764 8.750 -0.961 1.00 96.56 71 GLN A O 1
ATOM 588 N N . LEU A 1 72 ? -2.022 7.233 -2.030 1.00 95.94 72 LEU A N 1
ATOM 589 C CA . LEU A 1 72 ? -3.201 7.409 -1.177 1.00 95.94 72 LEU A CA 1
ATOM 590 C C . LEU A 1 72 ? -2.939 6.930 0.255 1.00 95.94 72 LEU A C 1
ATOM 592 O O . LEU A 1 72 ? -3.267 7.642 1.204 1.00 95.94 72 LEU A O 1
ATOM 596 N N . MET A 1 73 ? -2.285 5.777 0.421 1.00 95.50 73 MET A N 1
ATOM 597 C CA . MET A 1 73 ? -1.864 5.292 1.741 1.00 95.50 73 MET A CA 1
ATOM 598 C C . MET A 1 73 ? -0.906 6.285 2.409 1.00 95.50 73 MET A C 1
ATOM 600 O O . MET A 1 73 ? -1.130 6.706 3.545 1.00 95.50 73 MET A O 1
ATOM 604 N N . GLN A 1 74 ? 0.114 6.748 1.682 1.00 96.06 74 GLN A N 1
ATOM 605 C CA . GLN A 1 74 ? 1.043 7.763 2.180 1.00 96.06 74 GLN A CA 1
ATOM 606 C C . GLN A 1 74 ? 0.326 9.076 2.533 1.00 96.06 74 GLN A C 1
ATOM 608 O O . GLN A 1 74 ? 0.627 9.689 3.555 1.00 96.06 74 GLN A O 1
ATOM 613 N N . PHE A 1 75 ? -0.643 9.511 1.726 1.00 96.62 75 PHE A N 1
ATOM 614 C CA . PHE A 1 75 ? -1.437 10.706 1.996 1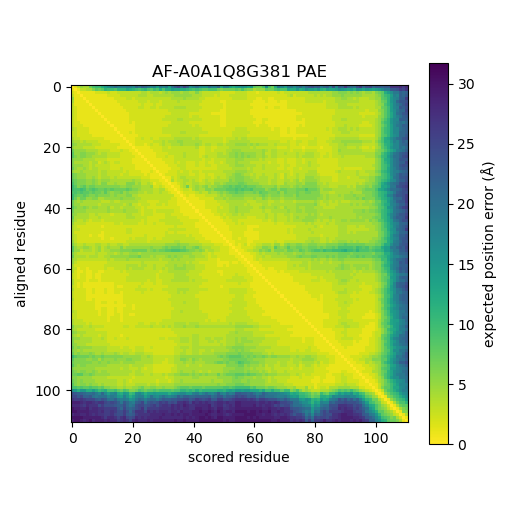.00 96.62 75 PHE A CA 1
ATOM 615 C C . PHE A 1 75 ? -2.222 10.577 3.304 1.00 96.62 75 PHE A C 1
ATOM 617 O O . PHE A 1 75 ? -2.158 11.482 4.137 1.00 96.62 75 PHE A O 1
ATOM 624 N N . LEU A 1 76 ? -2.911 9.454 3.526 1.00 95.50 76 LEU A N 1
ATOM 625 C CA . LEU A 1 76 ? -3.625 9.190 4.779 1.00 95.50 76 LEU A CA 1
ATOM 626 C C . LEU A 1 76 ? -2.663 9.187 5.973 1.00 95.50 76 LEU A C 1
ATOM 628 O O . LEU A 1 76 ? -2.924 9.857 6.977 1.00 95.50 76 LEU A O 1
ATOM 632 N N . HIS A 1 77 ? -1.510 8.528 5.835 1.00 94.94 77 HIS A N 1
ATOM 633 C CA . HIS A 1 77 ? -0.458 8.571 6.845 1.00 94.94 77 HIS A CA 1
ATOM 634 C C . HIS A 1 77 ? -0.023 10.017 7.136 1.00 94.94 77 HIS A C 1
ATOM 636 O O . HIS A 1 77 ? 0.026 10.417 8.297 1.00 94.94 77 HIS A O 1
ATOM 642 N N . ASN A 1 78 ? 0.219 10.840 6.116 1.00 95.06 78 ASN A N 1
ATOM 643 C CA . ASN A 1 78 ? 0.626 12.241 6.277 1.00 95.06 78 ASN A CA 1
ATOM 644 C C . ASN A 1 78 ? -0.480 13.122 6.882 1.00 95.06 78 ASN A C 1
ATOM 646 O O . ASN A 1 78 ? -0.192 14.102 7.564 1.00 95.06 78 ASN A O 1
ATOM 650 N N . LYS A 1 79 ? -1.754 12.763 6.684 1.00 95.44 79 LYS A N 1
ATOM 651 C CA . LYS A 1 79 ? -2.907 13.403 7.340 1.00 95.44 79 LYS A CA 1
ATOM 652 C C . LYS A 1 79 ? -3.097 12.975 8.798 1.00 95.44 79 LYS A C 1
ATOM 654 O O . LYS A 1 79 ? -4.035 13.438 9.446 1.00 95.44 79 LYS A O 1
ATOM 659 N N . GLY A 1 80 ? -2.201 12.141 9.323 1.00 94.75 80 GLY A N 1
ATOM 660 C CA . GLY A 1 80 ? -2.201 11.720 10.718 1.00 94.75 80 GLY A CA 1
ATOM 661 C C . GLY A 1 80 ? -3.071 10.499 10.990 1.00 94.75 80 GLY A C 1
ATOM 662 O O . GLY A 1 80 ? -3.342 10.226 12.154 1.00 94.75 80 GLY A O 1
ATOM 663 N N . TYR A 1 81 ? -3.517 9.768 9.968 1.00 95.62 81 TYR A N 1
ATOM 664 C CA . TYR A 1 81 ? -4.215 8.501 10.181 1.00 95.62 81 TYR A CA 1
ATOM 665 C C . TYR A 1 81 ? -3.236 7.383 10.535 1.00 95.62 81 TYR A C 1
ATOM 667 O O . TYR A 1 81 ? -2.121 7.323 10.015 1.00 95.62 81 TYR A O 1
ATOM 675 N N . ASP A 1 82 ? -3.650 6.496 11.431 1.00 93.88 82 ASP A N 1
ATOM 676 C CA . ASP A 1 82 ? -2.913 5.282 11.742 1.00 93.88 82 ASP A CA 1
ATOM 677 C C . ASP A 1 82 ? -3.352 4.149 10.813 1.00 93.88 82 ASP A C 1
ATOM 679 O O . ASP A 1 82 ? -4.359 3.490 11.063 1.00 93.88 82 ASP A O 1
ATOM 683 N N . LEU A 1 83 ? -2.604 3.911 9.735 1.00 94.31 83 LEU A N 1
ATOM 684 C CA . LEU A 1 83 ? -2.935 2.854 8.776 1.00 94.31 83 LEU A CA 1
ATOM 685 C C . LEU A 1 83 ? -2.919 1.445 9.400 1.00 94.31 83 LEU A C 1
ATOM 687 O O . LEU A 1 83 ? -3.614 0.567 8.905 1.00 94.31 83 LEU A O 1
ATOM 691 N N . GLY A 1 84 ? -2.188 1.230 10.502 1.00 92.62 84 GLY A N 1
ATOM 692 C CA . GLY A 1 84 ? -2.194 -0.051 11.222 1.00 92.62 84 GLY A CA 1
ATOM 693 C C . GLY A 1 84 ? -3.495 -0.313 11.989 1.00 92.62 84 GLY A C 1
ATOM 694 O O . GLY A 1 84 ? -3.745 -1.424 12.437 1.00 92.62 84 GLY A O 1
ATOM 695 N N . SER A 1 85 ? -4.346 0.707 12.126 1.00 93.56 85 SER A N 1
ATOM 696 C CA . SER A 1 85 ? -5.670 0.596 12.745 1.00 93.56 85 SER A CA 1
ATOM 697 C C . SER A 1 85 ? -6.796 0.344 11.738 1.00 93.56 85 SER A C 1
ATOM 699 O O . SER A 1 85 ? -7.964 0.473 12.098 1.00 93.56 85 SER A O 1
ATOM 701 N N . MET A 1 86 ? -6.463 0.050 10.475 1.00 94.38 86 MET A N 1
ATOM 702 C CA . MET A 1 86 ? -7.461 -0.267 9.458 1.00 94.38 86 MET A CA 1
ATOM 703 C C . MET A 1 86 ? -8.182 -1.578 9.780 1.00 94.38 86 MET A C 1
ATOM 705 O O . MET A 1 86 ? -7.582 -2.657 9.843 1.00 94.38 86 MET A O 1
ATOM 709 N N . GLU A 1 87 ? -9.495 -1.469 9.922 1.00 93.19 87 GLU A N 1
ATOM 710 C CA . GLU A 1 87 ? -10.398 -2.592 10.146 1.00 93.19 87 GLU A CA 1
ATOM 711 C C . GLU A 1 87 ? -11.128 -2.902 8.839 1.00 93.19 87 GLU A C 1
ATOM 713 O O . GLU A 1 87 ? -11.607 -1.988 8.166 1.00 93.19 87 GLU A O 1
ATOM 718 N N . PHE A 1 88 ? -11.185 -4.180 8.470 1.00 93.81 88 PHE A N 1
ATOM 719 C CA . PHE A 1 88 ? -11.817 -4.650 7.240 1.00 93.81 88 PHE A CA 1
ATOM 720 C C . PHE A 1 88 ? -12.914 -5.662 7.574 1.00 93.81 88 PHE A C 1
ATOM 722 O O . PHE A 1 88 ? -12.815 -6.344 8.594 1.00 93.81 88 PHE A O 1
ATOM 729 N N . ASP A 1 89 ? -13.944 -5.751 6.735 1.00 92.44 89 ASP A N 1
ATOM 730 C CA . ASP A 1 89 ? -14.914 -6.849 6.793 1.00 92.44 89 ASP A CA 1
ATOM 731 C C . ASP A 1 89 ? -14.421 -8.096 6.032 1.00 92.44 89 ASP A C 1
ATOM 733 O O . ASP A 1 89 ? -13.373 -8.078 5.381 1.00 92.44 89 ASP A O 1
ATOM 737 N N . ASP A 1 90 ? -15.204 -9.178 6.072 1.00 89.56 90 ASP A N 1
ATOM 738 C CA . ASP A 1 90 ? -14.886 -10.443 5.390 1.00 89.56 90 ASP A CA 1
ATOM 739 C C . ASP A 1 90 ? -14.883 -10.335 3.850 1.00 89.56 90 ASP A C 1
ATOM 741 O O . ASP A 1 90 ? -14.479 -11.271 3.159 1.00 89.56 90 ASP A O 1
ATOM 745 N N . GLN A 1 91 ? -15.357 -9.216 3.294 1.00 90.00 91 GLN A N 1
ATOM 746 C CA . GLN A 1 91 ? -15.325 -8.910 1.861 1.00 90.00 91 GLN A CA 1
ATOM 747 C C . GLN A 1 91 ? -14.173 -7.958 1.498 1.00 90.00 91 GLN A C 1
ATOM 749 O O . GLN A 1 91 ? -13.981 -7.635 0.324 1.00 90.00 91 GLN A O 1
ATOM 754 N N . GLY A 1 92 ? -13.385 -7.520 2.483 1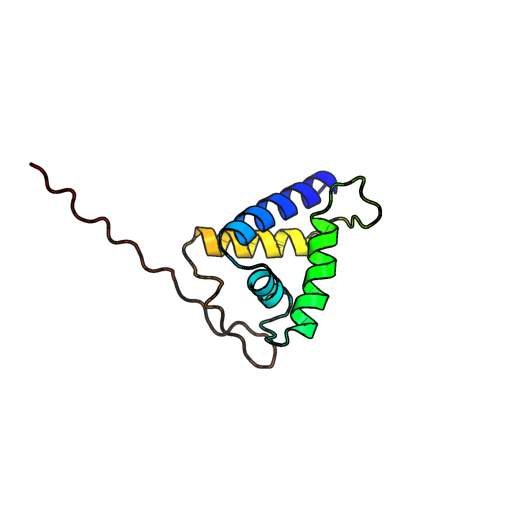.00 88.25 92 GLY A N 1
ATOM 755 C CA . GLY A 1 92 ? -12.269 -6.609 2.283 1.00 88.25 92 GLY A CA 1
ATOM 756 C C . GLY A 1 92 ? -12.657 -5.131 2.205 1.00 88.25 92 GLY A C 1
ATOM 757 O O . GLY A 1 92 ? -11.845 -4.312 1.762 1.00 88.25 92 GLY A O 1
ATOM 758 N N . HIS A 1 93 ? -13.870 -4.753 2.615 1.00 93.00 93 HIS A N 1
ATOM 759 C CA . HIS A 1 93 ? -14.258 -3.349 2.730 1.00 93.00 93 HIS A CA 1
ATOM 760 C C . HIS A 1 93 ? -13.650 -2.724 3.980 1.00 93.00 93 HIS A C 1
ATOM 762 O O . HIS A 1 93 ? -13.711 -3.293 5.065 1.00 93.00 93 HIS A O 1
ATOM 768 N N . LEU A 1 94 ? -13.110 -1.513 3.839 1.00 92.62 94 LEU A N 1
ATOM 769 C CA . LEU A 1 94 ? -12.593 -0.751 4.970 1.00 92.62 94 LEU A CA 1
ATOM 770 C C . LEU A 1 94 ? -13.756 -0.259 5.848 1.00 92.62 94 LEU A C 1
ATOM 772 O O . LEU A 1 94 ? -14.531 0.601 5.431 1.00 92.62 94 LEU A O 1
ATOM 776 N N . LEU A 1 95 ? -13.836 -0.770 7.073 1.00 95.19 95 LEU A N 1
ATOM 777 C CA . LEU A 1 95 ? -14.832 -0.395 8.079 1.00 95.19 95 LEU A CA 1
ATOM 778 C C . LEU A 1 95 ? -14.447 0.884 8.823 1.00 95.19 95 LEU A C 1
ATOM 780 O O . LEU A 1 95 ? -15.308 1.684 9.189 1.00 95.19 95 LEU A O 1
ATOM 784 N N . GLY A 1 96 ? -13.151 1.104 9.041 1.00 94.38 96 GLY A N 1
ATOM 785 C CA . GLY A 1 96 ? -12.691 2.262 9.791 1.00 94.38 96 GLY A CA 1
ATOM 786 C C . GLY A 1 96 ? -11.180 2.397 9.864 1.00 94.38 96 GLY A C 1
ATOM 787 O O . GLY A 1 96 ? -10.425 1.473 9.571 1.00 94.38 96 GLY A O 1
ATOM 788 N N . ILE A 1 97 ? -10.751 3.596 10.257 1.00 95.88 97 ILE A N 1
ATOM 789 C CA . ILE A 1 97 ? -9.358 3.934 10.533 1.00 95.88 97 ILE A CA 1
ATOM 790 C C . ILE A 1 97 ? -9.293 5.009 11.619 1.00 95.88 97 ILE A C 1
ATOM 792 O O . ILE A 1 97 ? -10.046 5.987 11.601 1.00 95.88 97 ILE A O 1
ATOM 796 N N . LYS A 1 98 ? -8.374 4.855 12.571 1.00 95.50 98 LYS A N 1
ATOM 797 C CA . LYS A 1 98 ? -8.175 5.802 13.673 1.00 95.50 98 LYS A CA 1
ATOM 798 C C . LYS A 1 98 ? -7.188 6.894 13.265 1.00 95.50 98 LYS A C 1
ATOM 800 O O . LYS A 1 98 ? -6.281 6.688 12.458 1.00 95.50 98 LYS A O 1
ATOM 805 N N . LYS A 1 99 ? -7.337 8.085 13.847 1.00 95.00 99 LYS A N 1
ATOM 806 C CA . LYS A 1 99 ? -6.275 9.099 13.814 1.00 95.00 99 LYS A CA 1
ATOM 807 C C . LYS A 1 99 ? -5.238 8.781 14.885 1.00 95.00 99 LYS A C 1
ATOM 809 O O . LYS A 1 99 ? -5.598 8.385 15.991 1.00 95.00 99 LYS A O 1
ATOM 814 N N . ARG A 1 100 ? -3.960 8.996 14.570 1.00 91.19 100 ARG A N 1
ATOM 815 C CA . ARG A 1 100 ? -2.878 8.932 15.553 1.00 91.19 100 ARG A CA 1
ATOM 816 C C . ARG A 1 100 ? -3.142 9.957 16.660 1.00 91.19 100 ARG A C 1
ATOM 818 O O . ARG A 1 100 ? -3.626 11.052 16.351 1.00 91.19 100 ARG A O 1
ATOM 825 N N . PRO A 1 101 ? -2.819 9.640 17.926 1.00 83.12 101 PRO A N 1
ATOM 826 C CA . PRO A 1 101 ? -2.956 10.594 19.014 1.00 83.12 101 PRO A CA 1
ATOM 827 C C . PRO A 1 101 ? -2.215 11.881 18.660 1.00 83.12 101 PRO A C 1
ATOM 829 O O . PRO A 1 101 ? -1.022 11.861 18.353 1.00 83.12 101 PRO A O 1
ATOM 832 N N . SER A 1 102 ? -2.915 13.013 18.681 1.00 72.44 102 SER A N 1
ATOM 833 C CA . SER A 1 102 ? -2.259 14.310 18.581 1.00 72.44 102 SER A CA 1
ATOM 834 C C . SER A 1 102 ? -1.358 14.453 19.801 1.00 72.44 102 SER A C 1
ATOM 836 O O . SER A 1 102 ? -1.866 14.526 20.923 1.00 72.44 102 SER A O 1
ATOM 838 N N . ILE A 1 103 ? -0.040 14.481 19.595 1.00 64.75 103 ILE A N 1
ATOM 839 C CA . ILE A 1 103 ? 0.904 14.858 20.646 1.00 64.75 103 ILE A CA 1
ATOM 840 C C . ILE A 1 103 ? 0.503 16.278 21.044 1.00 64.75 103 ILE A C 1
ATOM 842 O O . ILE A 1 103 ? 0.739 17.227 20.293 1.00 64.75 103 ILE A O 1
ATOM 846 N N . LYS A 1 104 ? -0.194 16.431 22.176 1.00 54.44 104 LYS A N 1
ATOM 847 C CA . LYS A 1 104 ? -0.460 17.753 22.740 1.00 54.44 104 LYS A CA 1
ATOM 848 C C . LYS A 1 104 ? 0.914 18.377 22.944 1.00 54.44 104 LYS A C 1
ATOM 850 O O . LYS A 1 104 ? 1.706 17.838 23.713 1.00 54.44 104 LYS A O 1
ATOM 855 N N . LYS A 1 105 ? 1.217 19.464 22.224 1.00 52.16 105 LYS A N 1
ATOM 856 C CA . LYS A 1 105 ? 2.388 20.289 22.529 1.00 52.16 105 LYS A CA 1
ATOM 857 C C . LYS A 1 105 ? 2.271 20.629 24.012 1.00 52.16 105 LYS A C 1
ATOM 859 O O . LYS A 1 105 ? 1.312 21.297 24.398 1.00 52.16 105 LYS A O 1
ATOM 864 N N . GLN A 1 106 ? 3.169 20.096 24.839 1.00 48.25 106 GLN A N 1
ATOM 865 C CA . GLN A 1 106 ? 3.286 20.568 26.211 1.00 48.25 106 GLN A CA 1
ATOM 866 C C . GLN A 1 106 ? 3.465 22.089 26.135 1.00 48.25 106 GLN A C 1
ATOM 868 O O . GLN A 1 106 ? 4.220 22.549 25.270 1.00 48.25 106 GLN A O 1
ATOM 873 N N . PRO A 1 107 ? 2.758 22.878 26.961 1.00 52.25 107 PRO A N 1
ATOM 874 C CA . PRO A 1 107 ? 3.041 24.297 27.056 1.00 52.25 107 PRO A CA 1
ATOM 875 C C . PRO A 1 107 ? 4.519 24.424 27.408 1.00 52.25 107 PRO A C 1
ATOM 877 O O . PRO A 1 107 ? 4.958 23.903 28.433 1.00 52.25 107 PRO A O 1
ATOM 880 N N . THR A 1 108 ? 5.298 25.052 26.532 1.00 50.84 108 THR A N 1
ATOM 881 C CA . THR A 1 108 ? 6.633 25.522 26.881 1.00 50.84 108 THR A CA 1
ATOM 882 C C . THR A 1 108 ? 6.452 26.436 28.079 1.00 50.84 108 THR A C 1
ATOM 884 O O . THR A 1 108 ? 5.866 27.510 27.941 1.00 50.84 108 THR A O 1
ATOM 887 N N . ALA A 1 109 ? 6.864 25.966 29.255 1.00 50.97 109 ALA A N 1
ATOM 888 C CA . ALA A 1 109 ? 6.953 26.796 30.438 1.00 50.97 109 ALA A CA 1
ATOM 889 C C . ALA A 1 109 ? 7.855 27.981 30.075 1.00 50.97 109 ALA A C 1
ATOM 891 O O . ALA A 1 109 ? 9.043 27.801 29.816 1.00 50.97 109 ALA A O 1
ATOM 892 N N . ALA A 1 110 ? 7.255 29.163 29.955 1.00 53.00 110 ALA A N 1
ATOM 893 C CA . ALA A 1 110 ? 7.998 30.407 29.915 1.00 53.00 110 ALA A CA 1
ATOM 894 C C . ALA A 1 110 ? 8.595 30.588 31.315 1.00 53.00 110 ALA A C 1
ATOM 896 O O . ALA A 1 110 ? 7.847 30.749 32.282 1.00 53.00 110 ALA A O 1
ATOM 897 N N . GLY A 1 111 ? 9.914 30.426 31.408 1.00 51.59 111 GLY A N 1
ATOM 898 C CA . GLY A 1 111 ? 10.715 30.894 32.536 1.00 51.59 111 GLY A CA 1
ATOM 899 C C . GLY A 1 111 ? 11.095 32.353 32.354 1.00 51.59 111 GLY A C 1
ATOM 900 O O . GLY A 1 111 ? 11.083 32.816 31.189 1.00 51.59 111 GLY A O 1
#

Secondary structure (DSSP, 8-state):
--HHHHHHHHHHHHHHHHHHS-HHHHHHHTTTT---HHHHHHHHHHHHHHHS-TTSTT--PPPHHHHHHHHHHHHHHHTTEEEEEEEE-TT--EEEEEEPP----------

Foldseek 3Di:
DDQVVQLVLLLVLVVLVVVPDPLLLVLCLVVLNDPPPVSSVVSSLVSVLSNDDPPDPSHDTHDPVSSVVSVVVSVCVVVQWDSSQFDGDPVSDTPDTDGHPDPPPDPPPDD

Radius of gyration: 16.61 Å; Cα contacts (8 Å, |Δi|>4): 116; chains: 1; bounding box: 34×48×50 Å

Sequence (111 aa):
MDQILKNQRFRESMRALDQAYSPFEVARWFCLGEESTVMRRRTRGPINRKLYEDGHKDHRGATTNDVLCAQLMQFLHNKGYDLGSMEFDDQGHLLGIKKRPSIKKQPTAAG

Mean predicted aligned error: 5.96 Å

pLDDT: mean 89.11, std 11.69, range [48.25, 96.81]

Solvent-accessible surface area (backbone atoms only — not comparable to full-atom values): 6422 Å² total; per-residue (Å²): 131,60,64,68,58,35,31,50,54,31,43,54,27,46,53,60,42,58,75,77,39,53,78,62,55,60,18,15,65,80,49,39,56,47,76,52,65,69,57,26,54,57,52,37,50,68,54,49,25,37,62,45,57,89,85,42,94,68,42,43,81,45,50,74,65,53,31,51,53,35,45,52,53,40,48,42,44,74,73,39,35,34,75,91,52,56,38,50,48,100,86,38,48,80,74,47,67,45,67,51,82,76,78,72,78,72,79,78,78,83,126